Protein AF-A0A972R8T4-F1 (afdb_monomer_lite)

pLDDT: mean 75.81, std 12.08, range [36.69, 93.12]

Sequence (59 aa):
MNEYITIVVFIVWYVLSLVVSENIGKKSKIGTEWSFFISFMLSPIVGYIVSRFSKKSVL

Foldseek 3Di:
DDVVVVVVVLVVQLVLLQVLLVVQQVQFPCHSVSLSVCCNPVHSVRSNVVSVVRGPPPD

Structure (mmCIF, N/CA/C/O backbone):
data_AF-A0A972R8T4-F1
#
_entry.id   AF-A0A972R8T4-F1
#
loop_
_atom_site.group_PDB
_atom_site.id
_atom_site.type_symbol
_atom_site.label_atom_id
_atom_site.label_alt_id
_atom_site.label_comp_id
_atom_site.label_asym_id
_atom_site.label_entity_id
_atom_site.label_seq_id
_atom_site.pdbx_PDB_ins_code
_atom_site.Cartn_x
_atom_site.Cartn_y
_atom_site.Cartn_z
_atom_site.occupancy
_atom_site.B_iso_or_equiv
_atom_site.auth_seq_id
_atom_site.auth_comp_id
_atom_site.auth_asym_id
_atom_site.auth_atom_id
_atom_site.pdbx_PDB_model_num
ATOM 1 N N . MET A 1 1 ? 16.444 5.529 -18.561 1.00 61.25 1 MET A N 1
ATOM 2 C CA . MET A 1 1 ? 15.569 4.790 -17.625 1.00 61.25 1 MET A CA 1
ATOM 3 C C . MET A 1 1 ? 14.293 4.494 -18.397 1.00 61.25 1 MET A C 1
ATOM 5 O O . MET A 1 1 ? 13.677 5.442 -18.857 1.00 61.25 1 MET A O 1
ATOM 9 N N . ASN A 1 2 ? 14.012 3.225 -18.701 1.00 84.19 2 ASN A N 1
ATOM 10 C CA . ASN A 1 2 ? 12.992 2.843 -19.686 1.00 84.19 2 ASN A CA 1
ATOM 11 C C . ASN A 1 2 ? 11.604 3.288 -19.192 1.00 84.19 2 ASN A C 1
ATOM 13 O O . ASN A 1 2 ? 11.232 2.920 -18.081 1.00 84.19 2 ASN A O 1
ATOM 17 N N . GLU A 1 3 ? 10.849 4.058 -19.978 1.00 88.00 3 GLU A N 1
ATOM 18 C CA . GLU A 1 3 ? 9.527 4.596 -19.591 1.00 88.00 3 GLU A CA 1
ATOM 19 C C . GLU A 1 3 ? 8.581 3.496 -19.082 1.00 88.00 3 GLU A C 1
ATOM 21 O O . GLU A 1 3 ? 7.871 3.670 -18.092 1.00 88.00 3 GLU A O 1
ATOM 26 N N . TYR A 1 4 ? 8.683 2.306 -19.676 1.00 90.62 4 TYR A N 1
ATOM 27 C CA . TYR A 1 4 ? 7.990 1.091 -19.255 1.00 90.62 4 TYR A CA 1
ATOM 28 C C . TYR A 1 4 ? 8.255 0.693 -17.796 1.00 90.62 4 TYR A C 1
ATOM 30 O O . TYR A 1 4 ? 7.336 0.273 -17.101 1.00 90.62 4 TYR A O 1
ATOM 38 N N . ILE A 1 5 ? 9.489 0.844 -17.307 1.00 91.25 5 ILE A N 1
ATOM 39 C CA . ILE A 1 5 ? 9.843 0.512 -15.918 1.00 91.25 5 ILE A CA 1
ATOM 40 C C . ILE A 1 5 ? 9.128 1.469 -14.965 1.00 91.25 5 ILE A C 1
ATOM 42 O O . ILE A 1 5 ? 8.545 1.026 -13.979 1.00 91.25 5 ILE A O 1
ATOM 46 N N . THR A 1 6 ? 9.115 2.766 -15.279 1.00 89.56 6 THR A N 1
ATOM 47 C CA . THR A 1 6 ? 8.420 3.771 -14.463 1.00 89.56 6 THR A CA 1
ATOM 48 C C . THR A 1 6 ? 6.921 3.488 -14.398 1.00 89.56 6 THR A C 1
ATOM 50 O O . THR A 1 6 ? 6.341 3.525 -13.315 1.00 89.56 6 THR A O 1
ATOM 53 N N . ILE A 1 7 ? 6.302 3.137 -15.529 1.00 92.00 7 ILE A N 1
ATOM 54 C CA . ILE A 1 7 ? 4.874 2.792 -15.596 1.00 92.00 7 ILE A CA 1
ATOM 55 C C . ILE A 1 7 ? 4.569 1.558 -14.738 1.00 92.00 7 ILE A C 1
ATOM 57 O O . ILE A 1 7 ? 3.638 1.582 -13.934 1.00 92.00 7 ILE A O 1
ATOM 61 N N . VAL A 1 8 ? 5.373 0.497 -14.854 1.00 93.12 8 VAL A N 1
ATOM 62 C CA . VAL A 1 8 ? 5.187 -0.736 -14.072 1.00 93.12 8 VAL A CA 1
ATOM 63 C C . VAL A 1 8 ? 5.322 -0.467 -12.574 1.00 93.12 8 VAL A C 1
ATOM 65 O O . VAL A 1 8 ? 4.476 -0.908 -11.798 1.00 93.12 8 VAL A O 1
ATOM 68 N N . VAL A 1 9 ? 6.334 0.299 -12.157 1.00 91.75 9 VAL A N 1
ATOM 69 C CA . VAL A 1 9 ? 6.518 0.680 -10.747 1.00 91.75 9 VAL A CA 1
ATOM 70 C C . VAL A 1 9 ? 5.305 1.450 -10.228 1.00 91.75 9 VAL A C 1
ATOM 72 O O . VAL A 1 9 ? 4.822 1.165 -9.133 1.00 91.75 9 VAL A O 1
ATOM 75 N N . PHE A 1 10 ? 4.770 2.379 -11.021 1.00 89.62 10 PHE A N 1
ATOM 76 C CA . PHE A 1 10 ? 3.617 3.185 -10.626 1.00 89.62 10 PHE A CA 1
ATOM 77 C C . PHE A 1 10 ? 2.342 2.347 -10.473 1.00 89.62 10 PHE A C 1
ATOM 79 O O . PHE A 1 10 ? 1.604 2.511 -9.502 1.00 89.62 10 PHE A O 1
ATOM 86 N N . ILE A 1 11 ? 2.106 1.403 -11.390 1.00 93.00 11 ILE A N 1
ATOM 87 C CA . ILE A 1 11 ? 0.966 0.478 -11.323 1.00 93.00 11 ILE A CA 1
ATOM 88 C C . ILE A 1 11 ? 1.071 -0.404 -10.078 1.00 93.00 11 ILE A C 1
ATOM 90 O O . ILE A 1 11 ? 0.106 -0.525 -9.326 1.00 93.00 11 ILE A O 1
ATOM 94 N N . VAL A 1 12 ? 2.246 -0.985 -9.821 1.00 91.12 12 VAL A N 1
ATOM 95 C CA . VAL A 1 12 ? 2.474 -1.822 -8.634 1.00 91.12 12 VAL A CA 1
ATOM 96 C C . VAL A 1 12 ? 2.241 -1.017 -7.353 1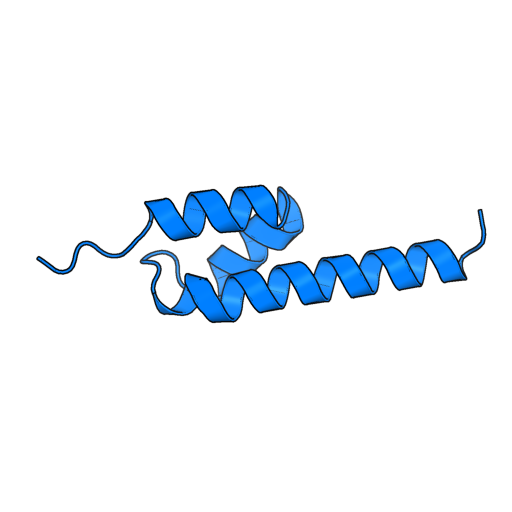.00 91.12 12 VAL A C 1
ATOM 98 O O . VAL A 1 12 ? 1.561 -1.492 -6.443 1.00 91.12 12 VAL A O 1
ATOM 101 N N . TRP A 1 13 ? 2.731 0.223 -7.295 1.00 88.12 13 TRP A N 1
A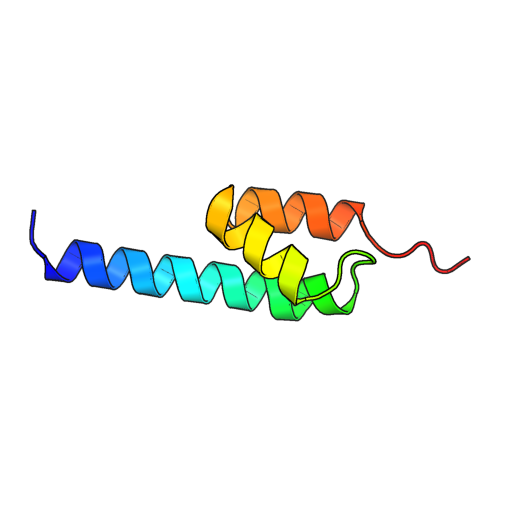TOM 102 C CA . TRP A 1 13 ? 2.525 1.122 -6.156 1.00 88.12 13 TRP A CA 1
ATOM 103 C C . TRP A 1 13 ? 1.048 1.461 -5.920 1.00 88.12 13 TRP A C 1
ATOM 105 O O . TRP A 1 13 ? 0.562 1.437 -4.783 1.00 88.12 13 TRP A O 1
ATOM 115 N N . TYR A 1 14 ? 0.318 1.743 -6.998 1.00 87.81 14 TYR A N 1
ATOM 116 C CA . TYR A 1 14 ? -1.112 2.029 -6.953 1.00 87.81 14 TYR A CA 1
ATOM 117 C C . TYR A 1 14 ? -1.909 0.822 -6.444 1.00 87.81 14 TYR A C 1
ATOM 119 O O . TYR A 1 14 ? -2.707 0.959 -5.516 1.00 87.81 14 TYR A O 1
ATOM 127 N N . VAL A 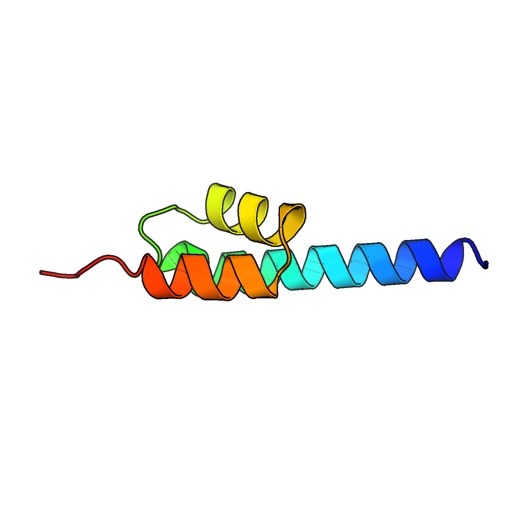1 15 ? -1.640 -0.376 -6.979 1.00 89.38 15 VAL A N 1
ATOM 128 C CA . VAL A 1 15 ? -2.308 -1.621 -6.562 1.00 89.38 15 VAL A CA 1
ATOM 129 C C . VAL A 1 15 ? -2.016 -1.936 -5.095 1.00 89.38 15 VAL A C 1
ATOM 131 O O . VAL A 1 15 ? -2.939 -2.250 -4.348 1.00 89.38 15 VAL A O 1
ATOM 134 N N . LEU A 1 16 ? -0.767 -1.787 -4.642 1.00 84.94 16 LEU A N 1
ATOM 135 C CA . LEU A 1 16 ? -0.402 -1.956 -3.230 1.00 84.94 16 LEU A CA 1
ATOM 136 C C . LEU A 1 16 ? -1.185 -1.004 -2.318 1.00 84.94 16 LEU A C 1
ATOM 138 O O . LEU A 1 16 ? -1.695 -1.421 -1.278 1.00 84.94 16 LEU A O 1
ATOM 142 N N . SER A 1 17 ? -1.325 0.259 -2.720 1.00 84.25 17 SER A N 1
ATOM 143 C CA . SER A 1 17 ? -2.100 1.253 -1.967 1.00 84.25 17 SER A CA 1
ATOM 144 C C . SER A 1 17 ? -3.587 0.887 -1.895 1.00 84.25 17 SER A C 1
ATOM 146 O O . SER A 1 17 ? -4.215 1.036 -0.845 1.00 84.25 17 SER A O 1
ATOM 148 N N . LEU A 1 18 ? -4.139 0.343 -2.983 1.00 83.56 18 LEU A N 1
ATOM 149 C CA . LEU A 1 18 ? -5.518 -0.146 -3.063 1.00 83.56 18 LEU A CA 1
ATOM 150 C C . LEU A 1 18 ? -5.752 -1.359 -2.159 1.00 83.56 18 LEU A C 1
ATOM 152 O O . LEU A 1 18 ? -6.700 -1.365 -1.379 1.00 83.56 18 LEU A O 1
ATOM 156 N N . VAL A 1 19 ? -4.858 -2.351 -2.196 1.00 83.75 19 VAL A N 1
ATOM 157 C CA . VAL A 1 19 ? -4.946 -3.566 -1.368 1.00 83.75 19 VAL A CA 1
ATOM 158 C C . VAL A 1 19 ? -4.899 -3.225 0.120 1.00 83.75 19 VAL A C 1
ATOM 160 O O . VAL A 1 19 ? -5.698 -3.759 0.896 1.00 83.75 19 VAL A O 1
ATOM 163 N N . VAL A 1 20 ? -3.997 -2.322 0.523 1.00 79.56 20 VAL A N 1
ATOM 164 C CA . VAL A 1 20 ? -3.906 -1.840 1.911 1.00 79.56 20 VAL A CA 1
ATOM 165 C C . VAL A 1 20 ? -5.190 -1.108 2.306 1.00 79.56 20 VAL A C 1
ATOM 167 O O . VAL A 1 20 ? -5.754 -1.368 3.371 1.00 79.56 20 VAL A O 1
ATOM 170 N N . SER A 1 21 ? -5.697 -0.237 1.435 1.00 78.25 21 SER A N 1
ATOM 171 C CA . SER A 1 21 ? -6.934 0.492 1.696 1.00 78.25 21 SER A CA 1
ATOM 172 C C . SER A 1 21 ? -8.157 -0.421 1.821 1.00 78.25 21 SER A C 1
ATOM 174 O O . SER A 1 21 ? -8.934 -0.294 2.768 1.00 78.25 21 SER A O 1
ATOM 176 N N . GLU A 1 22 ? -8.330 -1.390 0.926 1.00 78.50 22 GLU A N 1
ATOM 177 C CA . GLU A 1 22 ? -9.520 -2.239 0.928 1.00 78.50 22 GLU A CA 1
ATOM 178 C C . GLU A 1 22 ? -9.537 -3.211 2.116 1.00 78.50 22 GLU A C 1
ATOM 180 O O . GLU A 1 22 ? -10.577 -3.396 2.754 1.00 78.50 22 GLU A O 1
ATOM 185 N N . ASN A 1 23 ? -8.385 -3.791 2.467 1.00 75.88 23 ASN A N 1
ATOM 186 C CA . ASN A 1 23 ? -8.296 -4.761 3.561 1.00 75.88 23 ASN A CA 1
ATOM 187 C C . ASN A 1 23 ? -8.352 -4.111 4.951 1.00 75.88 23 ASN A C 1
ATOM 189 O O . ASN A 1 23 ? -8.888 -4.710 5.889 1.00 75.88 23 ASN A O 1
ATOM 193 N N . ILE A 1 24 ? -7.786 -2.908 5.110 1.00 69.69 24 ILE A N 1
ATOM 194 C CA . ILE A 1 24 ? -7.607 -2.278 6.431 1.00 69.69 24 ILE A CA 1
ATOM 195 C C . ILE A 1 24 ? -8.490 -1.040 6.595 1.00 69.69 24 ILE A C 1
ATOM 197 O O . ILE A 1 24 ? -9.076 -0.856 7.662 1.00 69.69 24 ILE A O 1
ATOM 201 N N . GLY A 1 25 ? -8.689 -0.251 5.537 1.00 62.28 25 GLY A N 1
ATOM 202 C CA . GLY A 1 25 ? -9.555 0.932 5.538 1.00 62.28 25 GLY A CA 1
ATOM 203 C C . GLY A 1 25 ? -11.015 0.618 5.870 1.00 62.28 25 GLY A C 1
ATOM 204 O O . GLY A 1 25 ? -11.640 1.384 6.596 1.00 62.28 25 GLY A O 1
ATOM 205 N N . LYS A 1 26 ? -11.535 -0.557 5.474 1.00 64.62 26 LYS A N 1
ATOM 206 C CA . LYS A 1 26 ? -12.878 -1.033 5.880 1.00 64.62 26 LYS A CA 1
ATOM 207 C C . LYS A 1 26 ? -13.027 -1.243 7.397 1.00 64.62 26 LYS A C 1
ATOM 209 O O . LYS A 1 26 ? -14.138 -1.200 7.914 1.00 64.62 26 LYS A O 1
ATOM 214 N N . LYS A 1 27 ? -11.925 -1.495 8.115 1.00 65.00 27 LYS A N 1
ATOM 215 C CA . LYS A 1 27 ? -11.898 -1.731 9.575 1.00 65.00 27 LYS A CA 1
ATOM 216 C C . LYS A 1 27 ? -11.423 -0.509 10.371 1.00 65.00 27 LYS A C 1
ATOM 218 O O . LYS A 1 27 ? -11.512 -0.501 11.601 1.00 65.00 27 LYS A O 1
ATOM 223 N N . SER A 1 28 ? -10.894 0.495 9.681 1.00 63.69 28 SER A N 1
ATOM 224 C CA . SER A 1 28 ? -10.306 1.697 10.259 1.00 63.69 28 SER A CA 1
ATOM 225 C C . SER A 1 28 ? -11.349 2.805 10.376 1.00 63.69 28 SER A C 1
ATOM 227 O O . SER A 1 28 ? -12.221 2.959 9.521 1.00 63.69 28 SER A O 1
ATOM 229 N N . LYS A 1 29 ? -11.261 3.611 11.437 1.00 66.12 29 LYS A N 1
ATOM 230 C CA . LYS A 1 29 ? -12.190 4.728 11.693 1.00 66.12 29 LYS A CA 1
ATOM 231 C C . LYS A 1 29 ? -12.086 5.841 10.633 1.00 66.12 29 LYS A C 1
ATOM 233 O O . LYS A 1 29 ? -12.979 6.673 10.538 1.00 66.12 29 LYS A O 1
ATOM 238 N N . ILE A 1 30 ? -10.996 5.835 9.863 1.00 69.38 30 ILE A N 1
ATOM 239 C CA . ILE A 1 30 ? -10.611 6.845 8.869 1.00 69.38 30 ILE A CA 1
ATOM 240 C C . ILE A 1 30 ? -11.362 6.659 7.532 1.00 69.38 30 ILE A C 1
ATOM 242 O O . ILE A 1 30 ? -11.508 7.613 6.777 1.00 69.38 30 ILE A O 1
ATOM 246 N N . GLY A 1 31 ? -11.899 5.463 7.261 1.00 69.94 31 GLY A N 1
ATOM 247 C CA . GLY A 1 31 ? -12.576 5.148 6.000 1.00 69.94 31 GLY A CA 1
ATOM 248 C C . GLY A 1 31 ? -11.612 4.796 4.858 1.00 69.94 31 GLY A C 1
ATOM 249 O O . GLY A 1 31 ? -10.420 5.114 4.886 1.00 69.94 31 GLY A O 1
ATOM 250 N N . THR A 1 32 ? -12.127 4.089 3.850 1.00 73.12 32 THR A N 1
ATOM 251 C CA . THR A 1 32 ? -11.348 3.528 2.731 1.00 73.12 32 THR A CA 1
ATOM 252 C C . THR A 1 32 ? -10.685 4.617 1.879 1.00 73.12 32 THR A C 1
ATOM 254 O O . THR A 1 32 ? -9.518 4.504 1.517 1.00 73.12 32 THR A O 1
ATOM 257 N N . GLU A 1 33 ? -11.374 5.723 1.615 1.00 78.69 33 GLU A N 1
ATOM 258 C CA . GLU A 1 33 ? -10.856 6.810 0.769 1.00 78.69 33 GLU A CA 1
ATOM 259 C C . GLU A 1 33 ? -9.627 7.486 1.394 1.00 78.69 33 GLU A C 1
ATOM 261 O O . GLU A 1 33 ? -8.581 7.619 0.760 1.00 78.69 33 GLU A O 1
ATOM 266 N N . TRP A 1 34 ? -9.705 7.818 2.683 1.00 76.88 34 TRP A N 1
ATOM 267 C CA . TRP A 1 34 ? -8.595 8.417 3.421 1.00 76.88 34 TRP A CA 1
ATOM 268 C C . TRP A 1 34 ? -7.454 7.427 3.681 1.00 76.88 34 TRP A C 1
ATOM 270 O O . TRP A 1 34 ? -6.286 7.809 3.637 1.00 76.88 34 TRP A O 1
ATOM 280 N N . SER A 1 35 ? -7.760 6.142 3.896 1.00 75.12 35 SER A N 1
ATOM 281 C CA . SER A 1 35 ? -6.727 5.104 4.009 1.00 75.12 35 SER A CA 1
ATOM 282 C C . SER A 1 35 ? -5.966 4.922 2.694 1.00 75.12 35 SER A C 1
ATOM 284 O O . SER A 1 35 ? -4.755 4.711 2.721 1.00 75.12 35 SER A O 1
ATOM 286 N N . PHE A 1 36 ? -6.653 5.033 1.553 1.00 79.75 36 PHE A N 1
ATOM 287 C CA . PHE A 1 36 ? -6.025 5.014 0.233 1.00 79.75 36 PHE A CA 1
ATOM 288 C C . PHE A 1 36 ? -5.148 6.246 0.018 1.00 79.75 36 PHE A C 1
ATOM 290 O O . PHE A 1 36 ? -3.991 6.106 -0.367 1.00 79.75 36 PHE A O 1
ATOM 297 N N . PHE A 1 37 ? -5.665 7.436 0.330 1.00 82.38 37 PHE A N 1
ATOM 298 C CA . PHE A 1 37 ? -4.936 8.693 0.169 1.00 82.38 37 PHE A CA 1
ATOM 299 C C . PHE A 1 37 ? -3.626 8.705 0.972 1.00 82.38 37 PHE A C 1
ATOM 301 O O . PHE A 1 37 ? -2.569 9.030 0.436 1.00 82.38 37 PHE A O 1
ATOM 308 N N . ILE A 1 38 ? -3.663 8.256 2.232 1.00 79.06 38 ILE A N 1
ATOM 309 C CA . ILE A 1 38 ? -2.474 8.160 3.094 1.00 79.06 38 ILE A CA 1
ATOM 310 C C . ILE A 1 38 ? -1.493 7.096 2.577 1.00 79.06 38 ILE A C 1
ATOM 312 O O . ILE A 1 38 ? -0.293 7.360 2.515 1.00 79.06 38 ILE A O 1
ATOM 316 N N . SER A 1 39 ? -1.971 5.912 2.172 1.00 78.44 39 SER A N 1
ATOM 317 C CA . SER A 1 39 ? -1.106 4.873 1.586 1.00 78.44 39 SER A CA 1
ATOM 318 C C . SER A 1 39 ? -0.436 5.330 0.292 1.00 78.44 39 SER A C 1
ATOM 320 O O . SER A 1 39 ? 0.747 5.063 0.098 1.00 78.44 39 SER A O 1
ATOM 322 N N . PHE A 1 40 ? -1.163 6.032 -0.574 1.00 79.06 40 PHE A N 1
ATOM 323 C CA . PHE A 1 40 ? -0.642 6.487 -1.856 1.00 79.06 40 PHE A CA 1
ATOM 324 C C . PHE A 1 40 ? 0.368 7.630 -1.692 1.00 79.06 40 PHE A C 1
ATOM 326 O O . PHE A 1 40 ? 1.399 7.625 -2.364 1.00 79.06 40 PHE A O 1
ATOM 333 N N . MET A 1 41 ? 0.100 8.579 -0.783 1.00 82.00 41 MET A N 1
ATOM 334 C CA . MET A 1 41 ? 0.908 9.792 -0.632 1.00 82.00 41 MET A CA 1
ATOM 335 C C . MET A 1 41 ? 2.146 9.618 0.263 1.00 82.00 41 MET A C 1
ATOM 337 O O . MET A 1 41 ? 3.200 10.164 -0.050 1.00 82.00 41 MET A O 1
ATOM 341 N N . LEU A 1 42 ? 2.037 8.886 1.379 1.00 76.88 42 LEU A N 1
ATOM 342 C CA . LEU A 1 42 ? 3.141 8.732 2.341 1.00 76.88 42 LEU A CA 1
ATOM 343 C C . LEU A 1 42 ? 3.971 7.475 2.095 1.00 76.88 42 LEU A C 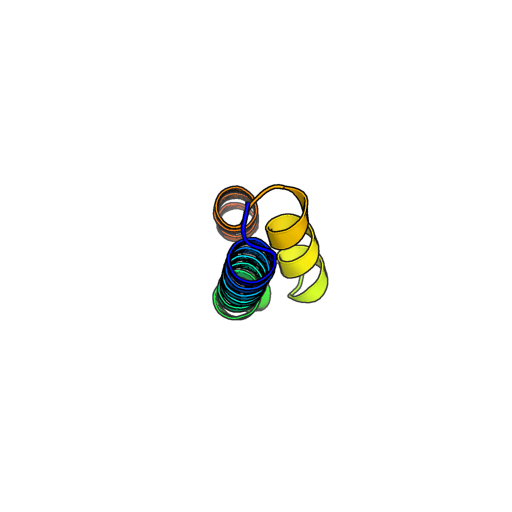1
ATOM 345 O O . LEU A 1 42 ? 5.189 7.517 2.223 1.00 76.88 42 LEU A O 1
ATOM 349 N N . SER A 1 43 ? 3.300 6.358 1.814 1.00 76.69 43 SER A N 1
ATOM 350 C CA . SER A 1 43 ? 3.838 5.041 1.449 1.00 76.69 43 SER A CA 1
ATOM 351 C C . SER A 1 43 ? 2.807 3.985 1.863 1.00 76.69 43 SER A C 1
ATOM 353 O O . SER A 1 43 ? 2.194 4.127 2.932 1.00 76.69 43 SER A O 1
ATOM 355 N N . PRO A 1 44 ? 2.652 2.883 1.103 1.00 72.88 44 PRO A N 1
ATOM 356 C CA . PRO A 1 44 ? 1.786 1.769 1.477 1.00 72.88 44 PRO A CA 1
ATOM 357 C C . PRO A 1 44 ? 2.056 1.270 2.903 1.00 72.88 44 PRO A C 1
ATOM 359 O O . PRO A 1 44 ? 1.124 0.899 3.612 1.00 72.88 44 PRO A O 1
ATOM 362 N N . ILE A 1 45 ? 3.318 1.335 3.348 1.00 76.31 45 ILE A N 1
ATOM 363 C CA . ILE A 1 45 ? 3.771 0.925 4.686 1.00 76.31 45 ILE A CA 1
ATOM 364 C C . ILE A 1 45 ? 3.241 1.875 5.766 1.00 76.31 45 ILE A C 1
ATOM 366 O O . ILE A 1 45 ? 2.741 1.430 6.798 1.00 76.31 45 ILE A O 1
ATOM 370 N N . VAL A 1 46 ? 3.318 3.187 5.530 1.00 76.00 46 VAL A N 1
ATOM 371 C CA . VAL A 1 46 ? 2.834 4.199 6.480 1.00 76.00 46 VAL A CA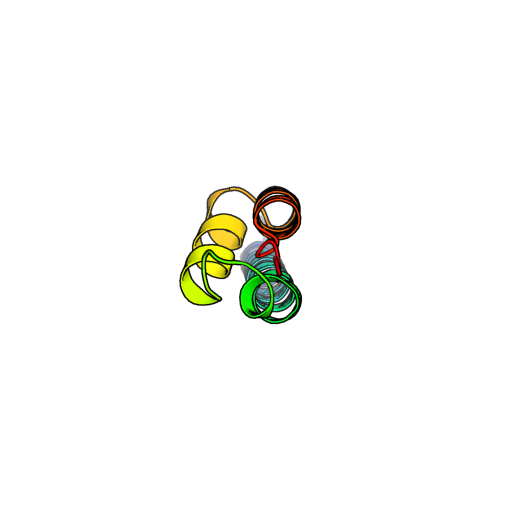 1
ATOM 372 C C . VAL A 1 46 ? 1.315 4.131 6.577 1.00 76.00 46 VAL A C 1
ATOM 374 O O . VAL A 1 46 ? 0.779 4.090 7.683 1.00 76.00 46 VAL A O 1
ATOM 377 N N . GLY A 1 47 ? 0.621 4.020 5.441 1.00 71.19 47 GLY A N 1
ATOM 378 C CA . GLY A 1 47 ? -0.827 3.823 5.432 1.00 71.19 47 GLY A CA 1
ATOM 379 C C . GLY A 1 47 ? -1.250 2.531 6.134 1.00 71.19 47 GLY A C 1
ATOM 380 O O . GLY A 1 47 ? -2.204 2.552 6.907 1.00 71.19 47 GLY A O 1
ATOM 381 N N . TYR A 1 48 ? -0.493 1.437 5.989 1.00 71.38 48 TYR A N 1
ATOM 382 C CA . TYR A 1 48 ? -0.729 0.201 6.743 1.00 71.38 48 TYR A CA 1
ATOM 383 C C . TYR A 1 48 ? -0.620 0.421 8.260 1.00 71.38 48 TYR A C 1
ATOM 385 O O . TYR A 1 48 ? -1.518 0.027 9.005 1.00 71.38 48 TYR A O 1
ATOM 393 N N . ILE A 1 49 ? 0.446 1.080 8.727 1.00 77.69 49 ILE A N 1
ATOM 394 C CA . ILE A 1 49 ? 0.668 1.354 10.155 1.00 77.69 49 ILE A CA 1
ATOM 395 C C . ILE A 1 49 ? -0.442 2.259 10.700 1.00 77.69 49 ILE A C 1
ATOM 397 O O . ILE A 1 49 ? -1.125 1.880 11.651 1.00 77.69 49 ILE A O 1
ATOM 401 N N . VAL A 1 50 ? -0.680 3.413 10.074 1.00 72.81 50 VAL A N 1
ATOM 402 C CA . VAL A 1 50 ? -1.693 4.391 10.509 1.00 72.81 50 VAL A CA 1
ATOM 403 C C . VAL A 1 50 ? -3.081 3.757 10.558 1.00 72.81 50 VAL A C 1
ATOM 405 O O . VAL A 1 50 ? -3.807 3.911 11.539 1.00 72.81 50 VAL A O 1
ATOM 408 N N . SER A 1 51 ? -3.442 2.985 9.534 1.00 68.75 51 SER A N 1
ATOM 409 C CA . SER A 1 51 ? -4.761 2.362 9.442 1.00 68.75 5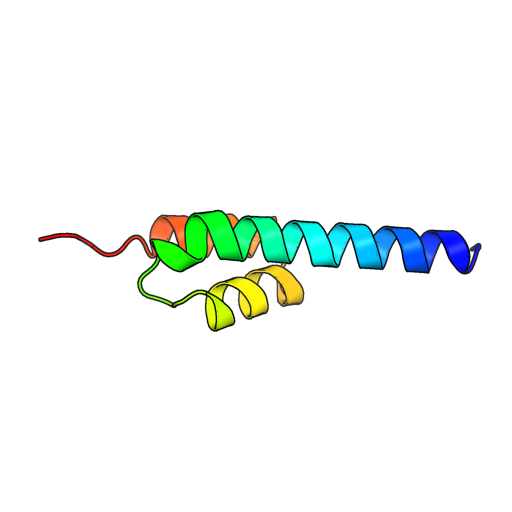1 SER A CA 1
ATOM 410 C C . SER A 1 51 ? -4.921 1.196 10.435 1.00 68.75 51 SER A C 1
ATOM 412 O O . SER A 1 51 ? -6.015 0.971 10.952 1.00 68.75 51 SER A O 1
ATOM 414 N N . ARG A 1 52 ? -3.826 0.513 10.817 1.00 68.94 52 ARG A N 1
ATOM 415 C CA . ARG A 1 52 ? -3.822 -0.500 11.890 1.00 68.94 52 ARG A CA 1
ATOM 416 C C . ARG A 1 52 ? -3.928 0.111 13.291 1.00 68.94 52 ARG A C 1
ATOM 418 O O . ARG A 1 52 ? -4.582 -0.482 14.144 1.00 68.94 52 ARG A O 1
ATOM 425 N N . PHE A 1 53 ? -3.306 1.265 13.536 1.00 70.62 53 PHE A N 1
ATOM 426 C CA . PHE A 1 53 ? -3.416 1.991 14.812 1.00 70.62 53 PHE A CA 1
ATOM 427 C C . PHE A 1 53 ? -4.742 2.748 14.947 1.00 70.62 53 PHE A C 1
ATOM 429 O O . PHE A 1 53 ? -5.245 2.909 16.054 1.00 70.62 53 PHE A O 1
ATOM 436 N N . SER A 1 54 ? -5.368 3.124 13.831 1.00 64.06 54 SER A N 1
ATOM 437 C CA . SER A 1 54 ? -6.713 3.711 13.792 1.00 64.06 54 SER A CA 1
ATOM 438 C C . SER A 1 54 ? -7.831 2.660 13.746 1.00 64.06 54 SER A C 1
ATOM 440 O O . SER A 1 54 ? -8.937 2.888 13.235 1.00 64.06 54 SER A O 1
ATOM 442 N N . LYS A 1 55 ? -7.555 1.468 14.291 1.00 58.84 55 LYS A N 1
ATOM 443 C CA . LYS A 1 55 ? -8.568 0.435 14.484 1.00 58.84 55 LYS A CA 1
ATOM 444 C C . LYS A 1 55 ? -9.667 1.036 15.350 1.00 58.84 55 LYS A C 1
ATOM 446 O O . LYS A 1 55 ? -9.406 1.524 16.449 1.00 58.84 55 LYS A O 1
ATOM 451 N N . LYS A 1 56 ? -10.896 1.034 14.836 1.00 56.00 56 LYS A N 1
ATOM 452 C CA . LYS A 1 56 ? -12.063 1.499 15.581 1.00 56.00 56 LYS A CA 1
ATOM 453 C C . LYS A 1 56 ? -12.117 0.677 16.872 1.00 56.00 56 LYS A C 1
ATOM 455 O O . LYS A 1 56 ? -12.306 -0.534 16.802 1.00 56.00 56 LYS A O 1
ATOM 460 N N . SER A 1 57 ? -11.862 1.320 18.015 1.00 46.16 57 SER A N 1
ATOM 461 C CA . SER A 1 57 ? -12.145 0.752 19.333 1.00 46.16 57 SER A CA 1
ATOM 462 C C . SER A 1 57 ? -13.622 0.383 19.321 1.00 46.16 57 SER A C 1
ATOM 464 O O . SER A 1 57 ? -14.484 1.265 19.348 1.00 46.16 57 SER A O 1
ATOM 466 N N . VAL A 1 58 ? -13.905 -0.902 19.117 1.00 46.31 58 VAL A N 1
ATOM 467 C CA . VAL A 1 58 ? -15.211 -1.469 19.421 1.00 46.31 58 VAL A CA 1
ATOM 468 C C . VAL A 1 58 ? -15.200 -1.550 20.937 1.00 46.31 58 VAL A C 1
ATOM 470 O O . VAL A 1 58 ? -14.550 -2.425 21.506 1.00 46.31 58 VAL A O 1
ATOM 473 N N . LEU A 1 59 ? -15.764 -0.499 21.529 1.00 36.69 59 LEU A N 1
ATOM 474 C CA . LEU A 1 59 ? -16.137 -0.416 22.933 1.00 36.69 59 LEU A CA 1
ATOM 475 C C . LEU A 1 59 ? -17.109 -1.559 23.249 1.00 36.69 59 LEU A C 1
ATOM 477 O O . LEU A 1 59 ? -17.968 -1.827 22.374 1.00 36.69 59 LEU A O 1
#

Secondary structure (DSSP, 8-state):
--HHHHHHHHHHHHHHHHHHIIIIITTBTT-HHHHHHHHHHH-HHHHHHHHHHTB----

Radius of gyration: 13.0 Å; chains: 1; bounding box: 32×15×43 Å